Protein AF-A0A397VDK3-F1 (afdb_monomer)

Structure (mmCIF, N/CA/C/O backbone):
data_AF-A0A397VDK3-F1
#
_entry.id   AF-A0A397VDK3-F1
#
loop_
_atom_site.group_PDB
_atom_site.id
_atom_site.type_symbol
_atom_site.label_atom_id
_atom_site.label_alt_id
_atom_site.label_comp_id
_atom_site.label_asym_id
_atom_site.label_entity_id
_atom_site.label_seq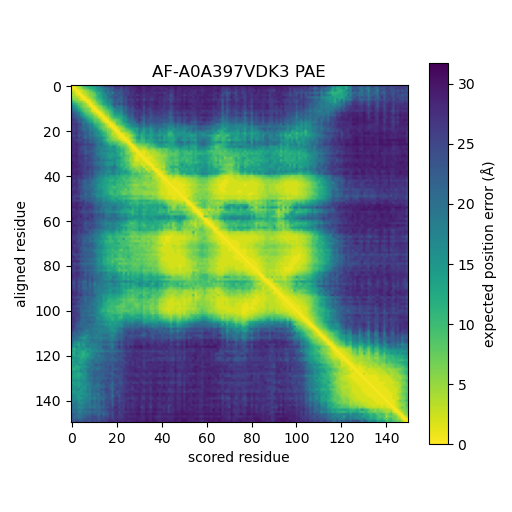_id
_atom_site.pdbx_PDB_ins_code
_atom_site.Cartn_x
_atom_site.Cartn_y
_atom_site.Cartn_z
_atom_site.occupancy
_atom_site.B_iso_or_equiv
_atom_site.auth_seq_id
_atom_site.auth_comp_id
_atom_site.auth_asym_id
_atom_site.auth_atom_id
_atom_site.pdbx_PDB_model_num
ATOM 1 N N . MET A 1 1 ? -21.477 36.757 26.700 1.00 40.22 1 MET A N 1
ATOM 2 C CA . MET A 1 1 ? -21.230 35.304 26.587 1.00 40.22 1 MET A CA 1
ATOM 3 C C . MET A 1 1 ? -20.417 35.058 25.334 1.00 40.22 1 MET A C 1
ATOM 5 O O . MET A 1 1 ? -20.951 35.190 24.241 1.00 40.22 1 MET A O 1
ATOM 9 N N . THR A 1 2 ? -19.133 34.758 25.482 1.00 38.38 2 THR A N 1
ATOM 10 C CA . THR A 1 2 ? -18.242 34.400 24.372 1.00 38.38 2 THR A CA 1
ATOM 11 C C . THR A 1 2 ? -17.726 32.993 24.637 1.00 38.38 2 THR A C 1
ATOM 13 O O . THR A 1 2 ? -16.942 32.771 25.551 1.00 38.38 2 THR A O 1
ATOM 16 N N . GLU A 1 3 ? -18.263 32.032 23.888 1.00 42.81 3 GLU A N 1
ATOM 17 C CA . GLU A 1 3 ? -17.948 30.606 23.985 1.00 42.81 3 GLU A CA 1
ATOM 18 C C . GLU A 1 3 ? -16.858 30.281 22.954 1.00 42.81 3 GLU A C 1
ATOM 20 O O . GLU A 1 3 ? -17.120 30.295 21.750 1.00 42.81 3 GLU A O 1
ATOM 25 N N . THR A 1 4 ? -15.636 29.991 23.402 1.00 42.25 4 THR A N 1
ATOM 26 C CA . THR A 1 4 ? -14.550 29.568 22.504 1.00 42.25 4 THR A CA 1
ATOM 27 C C . THR A 1 4 ? -14.524 28.046 22.423 1.00 42.25 4 THR A C 1
ATOM 29 O O . THR A 1 4 ? -14.297 27.358 23.417 1.00 42.25 4 THR A O 1
ATOM 32 N N . LYS A 1 5 ? -14.779 27.510 21.227 1.00 47.47 5 LYS A N 1
ATOM 33 C CA . LYS A 1 5 ? -14.821 26.068 20.949 1.00 47.47 5 LYS A CA 1
ATOM 34 C C . LYS A 1 5 ? -13.521 25.640 20.285 1.00 47.47 5 LYS A C 1
ATOM 36 O O . LYS A 1 5 ? -13.295 25.977 19.128 1.00 47.47 5 LYS A O 1
ATOM 41 N N . TRP A 1 6 ? -12.719 24.846 20.982 1.00 40.69 6 TRP A N 1
ATOM 42 C CA . TRP A 1 6 ? -11.590 24.145 20.378 1.00 40.69 6 TRP A CA 1
ATOM 43 C C . TRP A 1 6 ? -12.033 22.734 19.981 1.00 40.69 6 TRP A C 1
ATOM 45 O O . TRP A 1 6 ? -12.480 21.976 20.846 1.00 40.69 6 TRP A O 1
ATOM 55 N N . PRO A 1 7 ? -11.979 22.358 18.693 1.00 42.81 7 PRO A N 1
ATOM 56 C CA . PRO A 1 7 ? -12.117 20.961 18.328 1.00 42.81 7 PRO A CA 1
ATOM 57 C C . PRO A 1 7 ? -10.885 20.210 18.842 1.00 42.81 7 PRO A C 1
ATOM 59 O O . PRO A 1 7 ? -9.757 20.543 18.482 1.00 42.81 7 PRO A O 1
ATOM 62 N N . GLU A 1 8 ? -11.093 19.185 19.672 1.00 47.91 8 GLU A N 1
ATOM 63 C CA . GLU A 1 8 ? -10.072 18.153 19.854 1.00 47.91 8 GLU A CA 1
ATOM 64 C C . GLU A 1 8 ? -9.723 17.619 18.461 1.00 47.91 8 GLU A C 1
ATOM 66 O O . GLU A 1 8 ? -10.621 17.299 17.673 1.00 47.91 8 GLU A O 1
ATOM 71 N N . SER A 1 9 ? -8.427 17.604 18.143 1.00 49.59 9 SER A N 1
ATOM 72 C CA . SER A 1 9 ? -7.895 17.076 16.889 1.00 49.59 9 SER A CA 1
ATOM 73 C C . SER A 1 9 ? -8.546 15.723 16.596 1.00 49.59 9 SER A C 1
ATOM 75 O O . SER A 1 9 ? -8.361 14.751 17.324 1.00 49.59 9 SER A O 1
ATOM 77 N N . THR A 1 10 ? -9.377 15.690 15.555 1.00 44.47 10 THR A N 1
ATOM 78 C CA . THR A 1 10 ? -10.113 14.495 15.120 1.00 44.47 10 THR A CA 1
ATOM 79 C C . THR A 1 10 ? -9.304 13.661 14.148 1.00 44.47 10 THR A C 1
ATOM 81 O O . THR A 1 10 ? -9.830 12.684 13.626 1.00 44.47 10 THR A O 1
ATOM 84 N N . THR A 1 11 ? -8.045 14.015 13.890 1.00 45.31 11 THR A N 1
ATOM 85 C CA . THR A 1 11 ? -7.173 13.226 13.033 1.00 45.31 11 THR A CA 1
ATOM 86 C C . THR A 1 11 ? -6.861 11.924 13.769 1.00 45.31 11 THR A C 1
ATOM 88 O O . THR A 1 11 ? -6.094 11.949 14.736 1.00 45.31 11 THR A O 1
ATOM 91 N N . PRO A 1 12 ? -7.440 10.772 13.365 1.00 44.28 12 PRO A N 1
ATOM 92 C CA . PRO A 1 12 ? -6.898 9.510 13.833 1.00 44.28 12 PRO A CA 1
ATOM 93 C C . PRO A 1 12 ? -5.425 9.483 13.407 1.00 44.28 12 PRO A C 1
ATOM 95 O O . PRO A 1 12 ? -5.100 10.045 12.352 1.00 44.28 12 PRO A O 1
ATOM 98 N N . PRO A 1 13 ? -4.521 8.860 14.179 1.00 42.81 13 PRO A N 1
ATOM 99 C CA . PRO A 1 13 ? -3.190 8.592 13.669 1.00 42.81 13 PRO A CA 1
ATOM 100 C C . PRO A 1 13 ? -3.386 7.844 12.351 1.00 42.81 13 PRO A C 1
ATOM 102 O O . PRO A 1 13 ? -3.917 6.731 12.335 1.00 42.81 13 PRO A O 1
ATOM 105 N N . LEU A 1 14 ? -3.035 8.493 11.237 1.00 41.81 14 LEU A N 1
ATOM 106 C CA . LEU A 1 14 ? -2.919 7.871 9.925 1.00 41.81 14 LEU A CA 1
ATOM 107 C C . LEU A 1 14 ? -1.717 6.932 10.005 1.00 41.81 14 LEU A C 1
ATOM 109 O O . LEU A 1 14 ? -0.647 7.175 9.462 1.00 41.81 14 LEU A O 1
ATOM 113 N N . SER A 1 15 ? -1.890 5.859 10.766 1.00 41.81 15 SER A N 1
ATOM 114 C CA . SER A 1 15 ? -1.063 4.682 10.690 1.00 41.81 15 SER A CA 1
ATOM 115 C C . SER A 1 15 ? -1.334 4.111 9.307 1.00 41.81 15 SER A C 1
ATOM 117 O O . SER A 1 15 ? -2.331 3.424 9.095 1.00 41.81 15 SER A O 1
ATOM 119 N N . LEU A 1 16 ? -0.468 4.433 8.344 1.00 43.47 16 LEU A N 1
ATOM 120 C CA . LEU A 1 16 ? -0.474 3.827 7.007 1.00 43.47 16 LEU A CA 1
ATOM 121 C C . LEU A 1 16 ? -0.269 2.301 7.067 1.00 43.47 16 LEU A C 1
ATOM 123 O O . LEU A 1 16 ? -0.401 1.606 6.066 1.00 43.47 16 LEU A O 1
ATOM 127 N N . THR A 1 17 ? 0.029 1.755 8.244 1.00 40.78 17 THR A N 1
ATOM 128 C CA . THR A 1 17 ? 0.089 0.324 8.503 1.00 40.78 17 THR A CA 1
ATOM 129 C C . THR A 1 17 ? -1.291 -0.211 8.888 1.00 40.78 17 THR A C 1
ATOM 131 O O . THR A 1 17 ? -1.780 -0.046 10.006 1.00 40.78 17 THR A O 1
ATOM 134 N N . ASN A 1 18 ? -1.927 -0.900 7.941 1.00 45.09 18 ASN A N 1
ATOM 135 C CA . ASN A 1 18 ? -3.036 -1.799 8.237 1.00 45.09 18 ASN A CA 1
ATOM 136 C C . ASN A 1 18 ? -2.484 -2.996 9.044 1.00 45.09 18 ASN A C 1
ATOM 138 O O . ASN A 1 18 ? -1.658 -3.734 8.514 1.00 45.09 18 ASN A O 1
ATOM 142 N N . PRO A 1 19 ? -2.913 -3.245 10.296 1.00 49.88 19 PRO A N 1
ATOM 143 C CA . PRO A 1 19 ? -2.364 -4.334 11.112 1.00 49.88 19 PRO A CA 1
ATOM 144 C C . PRO A 1 19 ? -2.660 -5.730 10.545 1.00 49.88 19 PRO A C 1
ATOM 146 O O . PRO A 1 19 ? -2.038 -6.702 10.965 1.00 49.88 19 PRO A O 1
ATOM 149 N N . LEU A 1 20 ? -3.599 -5.840 9.601 1.00 44.72 20 LEU A N 1
ATOM 150 C CA . LEU A 1 20 ? -3.963 -7.110 8.980 1.00 44.72 20 LEU A CA 1
ATOM 151 C C . LEU A 1 20 ? -3.003 -7.520 7.857 1.00 44.72 20 LEU A C 1
ATOM 153 O O . LEU A 1 20 ? -2.923 -8.706 7.555 1.00 44.72 20 LEU A O 1
ATOM 157 N N . TYR A 1 21 ? -2.270 -6.578 7.246 1.00 47.41 21 TYR A N 1
ATOM 158 C CA . TYR A 1 21 ? -1.445 -6.868 6.072 1.00 47.41 21 TYR A CA 1
ATOM 159 C C . TYR A 1 21 ? -0.215 -5.969 5.994 1.00 47.41 21 TYR A C 1
ATOM 161 O O . TYR A 1 21 ? -0.295 -4.754 6.160 1.00 47.41 21 TYR A O 1
ATOM 169 N N . LYS A 1 22 ? 0.934 -6.576 5.693 1.00 49.22 22 LYS A N 1
ATOM 170 C CA . LYS A 1 22 ? 2.195 -5.867 5.480 1.00 49.22 22 LYS A CA 1
ATOM 171 C C . LYS A 1 22 ? 2.405 -5.688 3.979 1.00 49.22 22 LYS A C 1
ATOM 173 O O . LYS A 1 22 ? 2.595 -6.675 3.276 1.00 49.22 22 LYS A O 1
ATOM 178 N N . ILE A 1 23 ? 2.345 -4.445 3.506 1.00 47.09 23 ILE A N 1
ATOM 179 C CA . ILE A 1 23 ? 2.767 -4.081 2.149 1.00 47.09 23 ILE A CA 1
ATOM 180 C C . ILE A 1 23 ? 4.268 -3.814 2.220 1.00 47.09 23 ILE A C 1
ATOM 182 O O . ILE A 1 23 ? 4.711 -2.992 3.023 1.00 47.09 23 ILE A O 1
ATOM 186 N N . TYR A 1 24 ? 5.042 -4.534 1.416 1.00 49.66 24 TYR A N 1
ATOM 187 C CA . TYR A 1 24 ? 6.482 -4.346 1.314 1.00 49.66 24 TYR A CA 1
ATOM 188 C C . TYR A 1 24 ? 6.785 -3.650 -0.009 1.00 49.66 24 TYR A C 1
ATOM 190 O O . TYR A 1 24 ? 6.521 -4.196 -1.076 1.00 49.66 24 TYR A O 1
ATOM 198 N N . THR A 1 25 ? 7.345 -2.449 0.070 1.00 49.78 25 THR A N 1
ATOM 199 C CA . THR A 1 25 ? 7.986 -1.777 -1.062 1.00 49.78 25 THR A CA 1
ATOM 200 C C . THR A 1 25 ? 9.475 -2.057 -0.955 1.00 49.78 25 THR A C 1
ATOM 202 O O . THR A 1 25 ? 10.080 -1.756 0.078 1.00 49.78 25 THR A O 1
ATOM 205 N N . ALA A 1 26 ? 10.079 -2.662 -1.969 1.00 45.75 26 ALA A N 1
ATOM 206 C CA . ALA A 1 26 ? 11.507 -2.924 -1.948 1.00 45.75 26 ALA A CA 1
ATOM 207 C C . ALA A 1 26 ? 12.131 -2.656 -3.309 1.00 45.75 26 ALA A C 1
ATOM 209 O O . ALA A 1 26 ? 11.662 -3.182 -4.313 1.00 45.75 26 ALA A O 1
ATOM 210 N N . ASN A 1 27 ? 13.255 -1.944 -3.283 1.00 57.16 27 ASN A N 1
ATOM 211 C CA . ASN A 1 27 ? 14.225 -1.969 -4.365 1.00 57.16 27 ASN A CA 1
ATOM 212 C C . ASN A 1 27 ? 14.765 -3.398 -4.449 1.00 57.16 27 ASN A C 1
ATOM 214 O O . ASN A 1 27 ? 15.305 -3.920 -3.468 1.00 57.16 27 ASN A O 1
ATOM 218 N N . CYS A 1 28 ? 14.544 -4.059 -5.576 1.0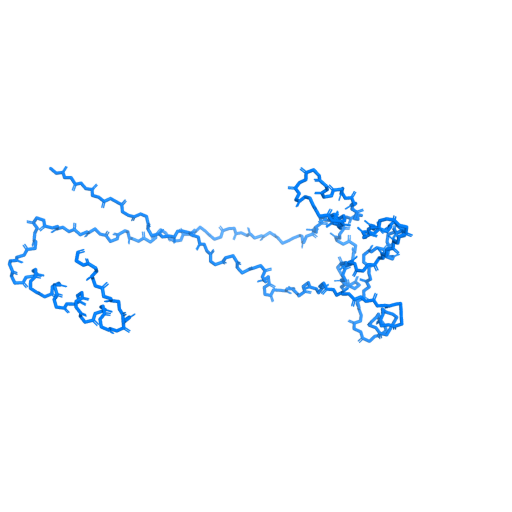0 54.28 28 CYS A N 1
ATOM 219 C CA . CYS A 1 28 ? 14.826 -5.475 -5.740 1.00 54.28 28 CYS A CA 1
ATOM 220 C C . CYS A 1 28 ? 15.534 -5.695 -7.074 1.00 54.28 28 CYS A C 1
ATOM 222 O O . CYS A 1 28 ? 15.018 -5.300 -8.114 1.00 54.28 28 CYS A O 1
ATOM 224 N N . ASP A 1 29 ? 16.708 -6.323 -7.050 1.00 65.25 29 ASP A N 1
ATOM 225 C CA . ASP A 1 29 ? 17.298 -6.884 -8.263 1.00 65.25 29 ASP A CA 1
ATOM 226 C C . ASP A 1 29 ? 16.646 -8.241 -8.594 1.00 65.25 29 ASP A C 1
ATOM 228 O O . ASP A 1 29 ? 15.945 -8.845 -7.774 1.00 65.25 29 ASP A O 1
ATOM 232 N N . LYS A 1 30 ? 16.852 -8.720 -9.825 1.00 64.62 30 LYS A N 1
ATOM 233 C CA . LYS A 1 30 ? 16.196 -9.930 -10.346 1.00 64.62 30 LYS A CA 1
ATOM 234 C C . LYS A 1 30 ? 16.529 -11.192 -9.537 1.00 64.62 30 LYS A C 1
ATOM 236 O O . LYS A 1 30 ? 15.693 -12.077 -9.394 1.00 64.62 30 LYS A O 1
ATOM 241 N N . GLU A 1 31 ? 17.733 -11.280 -8.983 1.00 68.00 31 GLU A N 1
ATOM 242 C CA . GLU A 1 31 ? 18.182 -12.439 -8.202 1.00 68.00 31 GLU A CA 1
ATOM 243 C C . GLU A 1 31 ? 17.554 -12.460 -6.798 1.00 68.00 31 GLU A C 1
ATOM 245 O O . GLU A 1 31 ? 17.085 -13.500 -6.314 1.00 68.00 31 GLU A O 1
ATOM 250 N N . THR A 1 32 ? 17.448 -11.286 -6.170 1.00 65.50 32 THR A N 1
ATOM 251 C CA . THR A 1 32 ? 16.730 -11.104 -4.906 1.00 65.50 32 THR A CA 1
ATOM 252 C C . THR A 1 32 ? 15.233 -11.351 -5.084 1.00 65.50 32 THR A C 1
ATOM 254 O O . THR A 1 32 ? 14.609 -11.917 -4.183 1.00 65.50 32 THR A O 1
ATOM 257 N N . ALA A 1 33 ? 14.668 -10.993 -6.243 1.00 63.72 33 ALA A N 1
ATOM 258 C CA . ALA A 1 33 ? 13.263 -11.217 -6.581 1.00 63.72 33 ALA A CA 1
ATOM 259 C C . ALA A 1 33 ? 12.938 -12.715 -6.580 1.00 63.72 33 ALA A C 1
ATOM 261 O O . ALA A 1 33 ? 12.131 -13.171 -5.771 1.00 63.72 33 ALA A O 1
ATOM 262 N N . ILE A 1 34 ? 13.673 -13.496 -7.376 1.00 66.25 34 ILE A N 1
ATOM 263 C CA . ILE A 1 34 ? 13.515 -14.956 -7.485 1.00 66.25 34 ILE A CA 1
ATOM 264 C C . ILE A 1 34 ? 13.671 -15.637 -6.117 1.00 66.25 34 ILE A C 1
ATOM 266 O O . ILE A 1 34 ? 12.899 -16.522 -5.741 1.00 66.25 34 ILE A O 1
ATOM 270 N N . THR A 1 35 ? 14.659 -15.202 -5.329 1.00 65.69 35 THR A N 1
ATOM 271 C CA . THR A 1 35 ? 14.898 -15.762 -3.993 1.00 65.69 35 THR A CA 1
ATOM 272 C C . THR A 1 35 ? 13.748 -15.463 -3.029 1.00 65.69 35 THR A C 1
ATOM 274 O O . THR A 1 35 ? 13.416 -16.306 -2.190 1.00 65.69 35 THR A O 1
ATOM 277 N N . ARG A 1 36 ? 13.138 -14.274 -3.121 1.00 62.78 36 ARG A N 1
ATOM 278 C CA . ARG A 1 36 ? 11.968 -13.907 -2.317 1.00 62.78 36 ARG A CA 1
ATOM 279 C C . ARG A 1 36 ? 10.744 -14.695 -2.746 1.00 62.78 36 ARG A C 1
ATOM 281 O O . ARG A 1 36 ? 10.125 -15.289 -1.872 1.00 62.78 36 ARG A O 1
ATOM 288 N N . GLU A 1 37 ? 10.456 -14.799 -4.041 1.00 64.56 37 GLU A N 1
ATOM 289 C CA . GLU A 1 37 ? 9.314 -15.582 -4.531 1.00 64.56 37 GLU A CA 1
ATOM 290 C C . GLU A 1 37 ? 9.335 -17.022 -4.010 1.00 64.56 37 GLU A C 1
ATOM 292 O O . GLU A 1 37 ? 8.343 -17.509 -3.462 1.00 64.56 37 GLU A O 1
ATOM 297 N N . ALA A 1 38 ? 10.502 -17.669 -4.077 1.00 62.53 38 ALA A N 1
ATOM 298 C CA . ALA A 1 38 ? 10.677 -19.047 -3.631 1.00 62.53 38 ALA A CA 1
ATOM 299 C C . ALA A 1 38 ? 10.585 -19.233 -2.103 1.00 62.53 38 ALA A C 1
ATOM 301 O O . ALA A 1 38 ? 10.220 -20.313 -1.640 1.00 62.53 38 ALA A O 1
ATOM 302 N N . LYS A 1 39 ? 10.939 -18.217 -1.301 1.00 64.25 39 LYS A N 1
ATOM 303 C CA . LYS A 1 39 ? 11.031 -18.341 0.169 1.00 64.25 39 LYS A CA 1
ATOM 304 C C . LYS A 1 39 ? 9.866 -17.722 0.934 1.00 64.25 39 LYS A C 1
ATOM 306 O O . LYS A 1 39 ? 9.550 -18.207 2.017 1.00 64.25 39 LYS A O 1
ATOM 311 N N . SER A 1 40 ? 9.264 -16.644 0.435 1.00 72.06 40 SER A N 1
ATOM 312 C CA . SER A 1 40 ? 8.237 -15.879 1.156 1.00 72.06 40 SER A CA 1
ATOM 313 C C . SER A 1 40 ? 6.816 -16.115 0.645 1.00 72.06 40 SER A C 1
ATOM 315 O O . SER A 1 40 ? 5.876 -15.648 1.287 1.00 72.06 40 SER A O 1
ATOM 317 N N . GLY A 1 41 ? 6.639 -16.832 -0.474 1.00 81.94 41 GLY A N 1
ATOM 318 C CA . GLY A 1 41 ? 5.320 -17.022 -1.088 1.00 81.94 41 GLY A CA 1
ATOM 319 C C . GLY A 1 41 ? 4.708 -15.707 -1.584 1.00 81.94 41 GLY A C 1
ATOM 320 O O . GLY A 1 41 ? 3.485 -15.549 -1.591 1.00 81.94 41 GLY A O 1
ATOM 321 N N . GLN A 1 42 ? 5.560 -14.744 -1.929 1.00 83.81 42 GLN A N 1
ATOM 322 C CA . GLN A 1 42 ? 5.172 -13.470 -2.517 1.00 83.81 42 GLN A CA 1
ATOM 323 C C . GLN A 1 42 ? 5.476 -13.487 -4.011 1.00 83.81 42 GLN A C 1
ATOM 325 O O . GLN A 1 42 ? 6.302 -14.271 -4.462 1.00 83.81 42 GLN A O 1
ATOM 330 N N . THR A 1 43 ? 4.828 -12.612 -4.759 1.00 86.69 43 THR A N 1
ATOM 331 C CA . THR A 1 43 ? 5.120 -12.365 -6.167 1.00 86.69 43 THR A CA 1
ATOM 332 C C . THR A 1 43 ? 4.961 -10.882 -6.465 1.00 86.69 43 THR A C 1
ATOM 334 O O . THR A 1 43 ? 4.257 -10.160 -5.741 1.00 86.69 43 THR A O 1
ATOM 337 N N . SER A 1 44 ? 5.661 -10.429 -7.496 1.00 86.75 44 SER A N 1
ATOM 338 C CA . SER A 1 44 ? 5.526 -9.083 -8.033 1.00 86.75 44 SER A CA 1
ATOM 339 C C . SER A 1 44 ? 4.171 -8.920 -8.725 1.00 86.75 44 SER A C 1
ATOM 341 O O . SER A 1 44 ? 3.763 -9.755 -9.533 1.00 86.75 44 SER A O 1
ATOM 343 N N . LEU A 1 45 ? 3.472 -7.815 -8.442 1.00 88.19 45 LEU A N 1
ATOM 344 C CA . LEU A 1 45 ? 2.253 -7.470 -9.178 1.00 88.19 45 LEU A CA 1
ATOM 345 C C . LEU A 1 45 ? 2.557 -7.150 -10.648 1.00 88.19 45 LEU A C 1
ATOM 347 O O . LEU A 1 45 ? 1.705 -7.353 -11.503 1.00 88.19 45 LEU A O 1
ATOM 351 N N . LEU A 1 46 ? 3.744 -6.621 -10.948 1.00 88.12 46 LEU A N 1
ATOM 352 C CA . LEU A 1 46 ? 4.128 -6.282 -12.318 1.00 88.12 46 LEU A CA 1
ATOM 353 C C . LEU A 1 46 ? 4.425 -7.532 -13.129 1.00 88.12 46 LEU A C 1
ATOM 355 O O . LEU A 1 46 ? 3.911 -7.648 -14.236 1.00 88.12 46 LEU A O 1
ATOM 359 N N . ASP A 1 47 ? 5.205 -8.455 -12.562 1.00 87.06 47 ASP A N 1
ATOM 360 C CA . ASP A 1 47 ? 5.553 -9.709 -13.231 1.00 87.06 47 ASP A CA 1
ATOM 361 C C . ASP A 1 47 ? 4.292 -10.549 -13.463 1.00 87.06 47 ASP A C 1
ATOM 363 O O . ASP A 1 47 ? 4.115 -11.120 -14.531 1.00 87.06 47 ASP A O 1
ATOM 367 N N . PHE A 1 48 ? 3.357 -10.561 -12.505 1.00 89.62 48 PHE A N 1
ATOM 368 C CA . PHE A 1 48 ? 2.077 -11.254 -12.667 1.00 89.62 48 PHE A CA 1
ATOM 369 C C . PHE A 1 48 ? 1.189 -10.671 -13.781 1.00 89.62 48 PHE A C 1
ATOM 371 O O . PHE A 1 48 ? 0.414 -11.404 -14.395 1.00 89.62 48 PHE A O 1
ATOM 378 N N . HIS A 1 49 ? 1.267 -9.359 -14.023 1.00 88.38 49 HIS A N 1
ATOM 379 C CA . HIS A 1 49 ? 0.484 -8.663 -15.049 1.00 88.38 49 HIS A CA 1
ATOM 380 C C . HIS A 1 49 ? 1.272 -8.396 -16.344 1.00 88.38 49 HIS A C 1
ATOM 382 O O . HIS A 1 49 ? 0.786 -7.645 -17.190 1.00 88.38 49 HIS A O 1
ATOM 388 N N . ASP A 1 50 ? 2.461 -8.990 -16.501 1.00 88.56 50 ASP A N 1
ATOM 389 C CA . ASP A 1 50 ? 3.356 -8.814 -17.652 1.00 88.56 50 ASP A CA 1
ATOM 390 C C . ASP A 1 50 ? 3.657 -7.331 -17.981 1.00 88.56 50 ASP A C 1
ATOM 392 O O . ASP A 1 50 ? 3.679 -6.904 -19.139 1.00 88.56 50 ASP A O 1
ATOM 396 N N . ILE A 1 51 ? 3.877 -6.504 -16.951 1.00 85.25 51 ILE A N 1
ATOM 397 C CA . ILE A 1 51 ? 4.177 -5.074 -17.116 1.00 85.25 51 ILE A CA 1
ATOM 398 C C . ILE A 1 51 ? 5.695 -4.859 -17.188 1.00 85.25 51 ILE A C 1
ATOM 400 O O . ILE A 1 51 ? 6.375 -4.773 -16.168 1.00 85.25 51 ILE A O 1
ATOM 404 N N . GLU A 1 52 ? 6.215 -4.688 -18.406 1.00 79.12 52 GLU A N 1
ATOM 405 C CA . GLU A 1 52 ? 7.649 -4.457 -18.685 1.00 79.12 52 GLU A CA 1
ATOM 406 C C . GLU A 1 52 ? 8.055 -2.964 -18.718 1.00 79.12 52 GLU A C 1
ATOM 408 O O . GLU A 1 52 ? 9.210 -2.594 -18.971 1.00 79.12 52 GLU A O 1
ATOM 413 N N . GLU A 1 53 ? 7.100 -2.055 -18.512 1.00 77.06 53 GLU A N 1
ATOM 414 C CA . GLU A 1 53 ? 7.355 -0.621 -18.610 1.00 77.06 53 GLU A CA 1
ATOM 415 C C . GLU A 1 53 ? 8.204 -0.109 -17.432 1.00 77.06 53 GLU A C 1
ATOM 417 O O . GLU A 1 53 ? 7.890 -0.289 -16.256 1.00 77.06 53 GLU A O 1
ATOM 422 N N . HIS A 1 54 ? 9.289 0.596 -17.761 1.00 71.25 54 HIS A N 1
ATOM 423 C CA . HIS A 1 54 ? 10.251 1.071 -16.771 1.00 71.25 54 HIS A CA 1
ATOM 424 C C . HIS A 1 54 ? 9.694 2.286 -16.011 1.00 71.25 54 HIS A C 1
ATOM 426 O O . HIS A 1 54 ? 9.071 3.184 -16.601 1.00 71.25 54 HIS A O 1
ATOM 432 N N . LYS A 1 55 ? 9.935 2.314 -14.695 1.00 67.62 55 LYS A N 1
ATOM 433 C CA . LYS A 1 55 ? 9.309 3.271 -13.767 1.00 67.62 55 LYS A CA 1
ATOM 434 C C . LYS A 1 55 ? 10.179 4.462 -13.438 1.00 67.62 55 LYS A C 1
ATOM 436 O O . LYS A 1 55 ? 9.651 5.552 -13.257 1.00 67.62 55 LYS A O 1
ATOM 441 N N . TRP A 1 56 ? 11.486 4.259 -13.392 1.00 69.56 56 TRP A N 1
ATOM 442 C CA . TRP A 1 56 ? 12.444 5.339 -13.269 1.00 69.56 56 TRP A CA 1
ATOM 443 C C . TRP A 1 56 ? 13.069 5.597 -14.632 1.00 69.56 56 TRP A C 1
ATOM 445 O O . TRP A 1 56 ? 13.501 4.664 -15.319 1.00 69.56 56 TRP A O 1
ATOM 455 N N . SER A 1 57 ? 13.113 6.863 -15.029 1.00 64.69 57 SER A N 1
ATOM 456 C CA . SER A 1 57 ? 13.829 7.273 -16.231 1.00 64.69 57 SER A CA 1
ATOM 457 C C . SER A 1 57 ? 14.532 8.595 -15.999 1.00 64.69 57 SER A C 1
ATOM 459 O O . SER A 1 57 ? 13.883 9.605 -15.726 1.00 64.69 57 SER A O 1
ATOM 461 N N . ARG A 1 58 ? 15.851 8.606 -16.184 1.00 71.81 58 ARG A N 1
ATOM 462 C CA . ARG A 1 58 ? 16.655 9.825 -16.163 1.00 71.81 58 ARG A CA 1
ATOM 463 C C . ARG A 1 58 ? 17.630 9.800 -17.329 1.00 71.81 58 ARG A C 1
ATOM 465 O O . ARG A 1 58 ? 18.487 8.921 -17.402 1.00 71.81 58 ARG A O 1
ATOM 472 N N . GLN A 1 59 ? 17.506 10.785 -18.219 1.00 75.31 59 GLN A N 1
ATOM 473 C CA . GLN A 1 59 ? 18.313 10.882 -19.443 1.00 75.31 59 GLN A CA 1
ATOM 474 C C . GLN A 1 59 ? 18.253 9.563 -20.243 1.00 75.31 59 GLN A C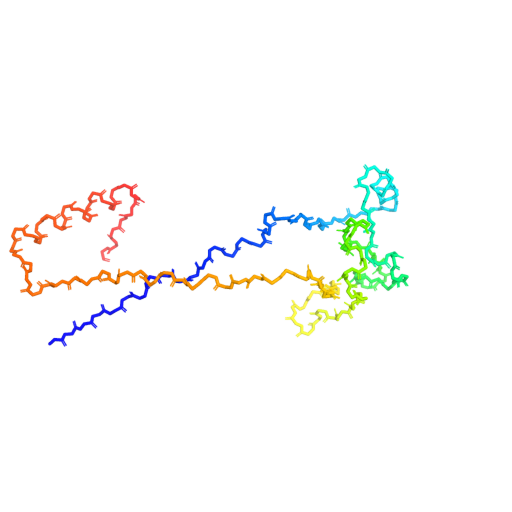 1
ATOM 476 O O . GLN A 1 59 ? 17.159 9.147 -20.622 1.00 75.31 59 GLN A O 1
ATOM 481 N N . ASP A 1 60 ? 19.389 8.887 -20.437 1.00 77.06 60 ASP A N 1
ATOM 482 C CA . ASP A 1 60 ? 19.506 7.633 -21.198 1.00 77.06 60 ASP A CA 1
ATOM 483 C C . ASP A 1 60 ? 19.380 6.368 -20.334 1.00 77.06 60 ASP A C 1
ATOM 485 O O . ASP A 1 60 ? 19.492 5.246 -20.829 1.00 77.06 60 ASP A O 1
ATOM 489 N N . THR A 1 61 ? 19.144 6.526 -19.030 1.00 71.56 61 THR A N 1
ATOM 490 C CA . THR A 1 61 ? 19.029 5.406 -18.092 1.00 71.56 61 THR A CA 1
ATOM 491 C C . THR A 1 61 ? 17.578 5.154 -17.706 1.00 71.56 61 THR A C 1
ATOM 493 O O . THR A 1 61 ? 16.815 6.083 -17.432 1.00 71.56 61 THR A O 1
ATOM 496 N N . LYS A 1 62 ? 17.193 3.876 -17.700 1.00 74.44 62 LYS A N 1
ATOM 497 C CA . LYS A 1 62 ? 15.865 3.406 -17.304 1.00 74.44 62 LYS A CA 1
ATOM 498 C C . LYS A 1 62 ? 16.023 2.223 -16.361 1.00 74.44 62 LYS A C 1
ATOM 500 O O . LYS A 1 62 ? 16.883 1.375 -16.589 1.00 74.44 62 LYS A O 1
ATOM 505 N N . SER A 1 63 ? 15.198 2.150 -15.327 1.00 70.12 63 SER A N 1
ATOM 506 C CA . SER A 1 63 ? 15.197 1.009 -14.412 1.00 70.12 63 SER A CA 1
ATOM 507 C C . SER A 1 63 ? 13.799 0.724 -13.864 1.00 70.12 63 SER A C 1
ATOM 509 O O . SER A 1 63 ? 12.903 1.576 -13.863 1.00 70.12 63 SER A O 1
ATOM 511 N N . GLN A 1 64 ? 13.614 -0.513 -13.415 1.00 68.75 64 GLN A N 1
ATOM 512 C CA . GLN A 1 64 ? 12.416 -0.989 -12.735 1.00 68.75 64 GLN A CA 1
ATOM 513 C C . GLN A 1 64 ? 12.809 -1.316 -11.296 1.00 68.75 64 GLN A C 1
ATOM 515 O O . GLN A 1 64 ? 13.174 -2.441 -10.978 1.00 68.75 64 GLN A O 1
ATOM 520 N N . ILE A 1 65 ? 12.840 -0.280 -10.459 1.00 73.50 65 ILE A N 1
ATOM 521 C CA . ILE A 1 65 ? 13.285 -0.377 -9.059 1.00 73.50 65 ILE A CA 1
ATOM 522 C C . ILE A 1 65 ? 12.129 -0.347 -8.060 1.00 73.50 65 ILE A C 1
ATOM 524 O O . ILE A 1 65 ? 12.285 -0.848 -6.954 1.00 73.50 65 ILE A O 1
ATOM 528 N N . ASP A 1 66 ? 10.964 0.163 -8.461 1.00 78.19 66 ASP A N 1
ATOM 529 C CA . ASP A 1 66 ? 9.775 0.213 -7.612 1.00 78.19 66 ASP A CA 1
ATOM 530 C C . ASP A 1 66 ? 8.800 -0.899 -7.992 1.00 78.19 66 ASP A C 1
ATOM 532 O O . ASP A 1 66 ? 8.447 -1.046 -9.163 1.00 78.19 66 ASP A O 1
ATOM 536 N N . ASP A 1 67 ? 8.291 -1.645 -7.017 1.00 82.31 67 ASP A N 1
ATOM 537 C CA . ASP A 1 67 ? 7.337 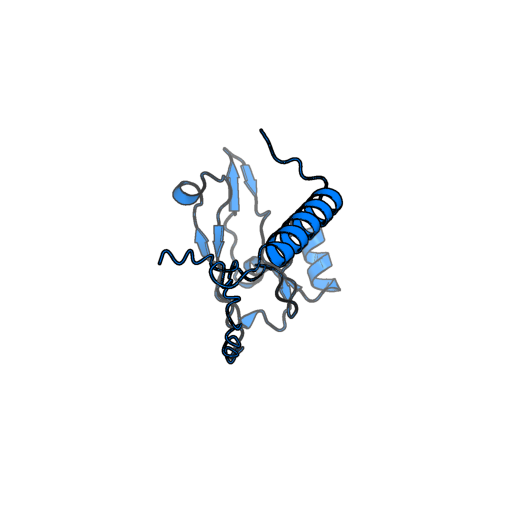-2.730 -7.246 1.00 82.31 67 ASP A CA 1
ATOM 538 C C . ASP A 1 67 ? 6.415 -2.953 -6.039 1.00 82.31 67 ASP A C 1
ATOM 540 O O . ASP A 1 67 ? 6.761 -2.610 -4.905 1.00 82.31 67 ASP A O 1
ATOM 544 N N . ILE A 1 68 ? 5.237 -3.527 -6.286 1.00 85.75 68 ILE A N 1
ATOM 545 C CA . ILE A 1 68 ? 4.287 -3.953 -5.260 1.00 85.75 68 ILE A CA 1
ATOM 546 C C . ILE A 1 68 ? 4.356 -5.472 -5.164 1.00 85.75 68 ILE A C 1
ATOM 548 O O . ILE A 1 68 ? 3.926 -6.191 -6.060 1.00 85.75 68 ILE A O 1
ATOM 552 N N . TRP A 1 69 ? 4.872 -5.951 -4.037 1.00 87.19 69 TRP A N 1
ATOM 553 C CA . TRP A 1 69 ? 4.967 -7.375 -3.742 1.00 87.19 69 TRP A CA 1
ATOM 554 C C . TRP A 1 69 ? 3.794 -7.815 -2.872 1.00 87.19 69 TRP A C 1
ATOM 556 O O . TRP A 1 69 ? 3.479 -7.185 -1.858 1.00 87.19 69 TRP A O 1
ATOM 566 N N . THR A 1 70 ? 3.157 -8.917 -3.252 1.00 86.06 70 THR A N 1
ATOM 567 C CA . THR A 1 70 ? 1.962 -9.442 -2.581 1.00 86.06 70 THR A CA 1
ATOM 568 C C . THR A 1 70 ? 2.016 -10.962 -2.453 1.00 86.06 70 THR A C 1
ATOM 570 O O . THR A 1 70 ? 2.679 -11.639 -3.228 1.00 86.06 70 THR A O 1
ATOM 573 N N . SER A 1 71 ? 1.312 -11.515 -1.464 1.00 87.25 71 SER A N 1
ATOM 574 C CA . SER A 1 71 ? 1.116 -12.964 -1.337 1.00 87.25 71 SER A CA 1
ATOM 575 C 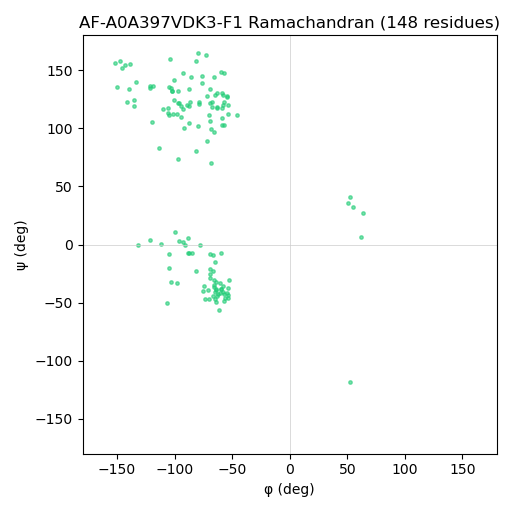C . SER A 1 71 ? 0.277 -13.511 -2.494 1.00 87.25 71 SER A C 1
ATOM 577 O O . SER A 1 71 ? -0.718 -12.891 -2.885 1.00 87.25 71 SER A O 1
ATOM 579 N N . TYR A 1 72 ? 0.587 -14.730 -2.946 1.00 86.00 72 TYR A N 1
ATOM 580 C CA . TYR A 1 72 ? -0.229 -15.461 -3.928 1.00 86.00 72 TYR A CA 1
ATOM 581 C C . TYR A 1 72 ? -1.704 -15.575 -3.519 1.00 86.00 72 TYR A C 1
ATOM 583 O O . TYR A 1 72 ? -2.592 -15.589 -4.366 1.00 86.00 72 TYR A O 1
ATOM 591 N N . THR A 1 73 ? -1.982 -15.617 -2.214 1.00 86.81 73 THR A N 1
ATOM 592 C CA . THR A 1 73 ? -3.340 -15.806 -1.682 1.00 86.81 73 THR A CA 1
ATOM 593 C C . THR A 1 73 ? -4.288 -14.642 -1.959 1.00 86.81 73 THR A C 1
ATOM 595 O O . THR A 1 73 ? -5.501 -14.834 -1.931 1.00 86.81 73 THR A O 1
ATOM 598 N N . ILE A 1 74 ? -3.760 -13.440 -2.197 1.00 86.69 74 ILE A N 1
ATOM 599 C CA . ILE A 1 74 ? -4.562 -12.231 -2.428 1.00 86.69 74 ILE A CA 1
ATOM 600 C C . ILE A 1 74 ? -4.279 -11.588 -3.787 1.00 86.69 74 ILE A C 1
ATOM 602 O O . ILE A 1 74 ? -4.837 -10.537 -4.075 1.00 86.69 74 ILE A O 1
ATOM 606 N N . LEU A 1 75 ? -3.439 -12.209 -4.616 1.00 87.81 75 LEU A N 1
ATOM 607 C CA . LEU A 1 75 ? -2.976 -11.664 -5.891 1.00 87.81 75 LEU A CA 1
ATOM 608 C C . LEU A 1 75 ? -4.135 -11.311 -6.833 1.00 87.81 75 LEU A C 1
ATOM 610 O O . LEU A 1 75 ? -4.208 -10.199 -7.339 1.00 87.81 75 LEU A O 1
ATOM 614 N N . LEU A 1 76 ? -5.108 -12.217 -6.958 1.00 90.81 76 LEU A N 1
ATOM 615 C CA . LEU A 1 76 ? -6.304 -12.033 -7.791 1.00 90.81 76 LEU A CA 1
ATOM 616 C C . LEU A 1 76 ? -7.279 -10.966 -7.266 1.00 90.81 76 LEU A C 1
ATOM 618 O O . LEU A 1 76 ? -8.246 -10.632 -7.944 1.00 90.81 76 LEU A O 1
ATOM 622 N N . ASN A 1 77 ? -7.049 -10.439 -6.060 1.00 91.62 77 ASN A N 1
ATOM 623 C CA . ASN A 1 77 ? -7.869 -9.372 -5.494 1.00 91.62 77 ASN A CA 1
ATOM 624 C C . ASN A 1 77 ? -7.371 -7.982 -5.907 1.00 91.62 77 ASN A C 1
ATOM 626 O O . ASN A 1 77 ? -8.033 -6.992 -5.594 1.00 91.62 77 ASN A O 1
ATOM 630 N N . PHE A 1 78 ? -6.220 -7.882 -6.568 1.00 92.19 78 PHE A N 1
ATOM 631 C CA . PHE A 1 78 ? -5.717 -6.626 -7.109 1.00 92.19 78 PHE A CA 1
ATOM 632 C C . PHE A 1 78 ? -6.165 -6.443 -8.556 1.00 92.19 78 PHE A C 1
ATOM 634 O O . PHE A 1 78 ? -6.332 -7.400 -9.311 1.00 92.19 78 PHE A O 1
ATOM 641 N N . THR A 1 79 ? -6.376 -5.192 -8.940 1.00 92.19 79 THR A N 1
ATOM 642 C CA . THR A 1 79 ? -6.542 -4.809 -10.345 1.00 92.19 79 THR A CA 1
ATOM 643 C C . THR A 1 79 ? -5.181 -4.670 -11.020 1.00 92.19 79 THR A C 1
ATOM 645 O O . THR A 1 79 ? -4.166 -4.440 -10.353 1.00 92.19 79 THR A O 1
ATOM 648 N N . SER A 1 80 ? -5.166 -4.774 -12.352 1.00 90.31 80 SER A N 1
ATOM 649 C CA . SER A 1 80 ? -3.945 -4.566 -13.132 1.00 90.31 80 SER A CA 1
ATOM 650 C C . SER A 1 80 ? -3.333 -3.203 -12.791 1.00 90.31 80 SER A C 1
ATOM 652 O O . SER A 1 80 ? -4.044 -2.196 -12.866 1.00 90.31 80 SER A O 1
ATOM 654 N N . PRO A 1 81 ? -2.043 -3.143 -12.421 1.00 91.00 81 PRO A N 1
ATOM 655 C CA . PRO A 1 81 ? -1.388 -1.886 -12.130 1.00 91.00 81 PRO A CA 1
ATOM 656 C C . PRO A 1 81 ? -1.400 -0.935 -13.324 1.00 91.00 81 PRO A C 1
ATOM 658 O O . PRO A 1 81 ? -1.302 -1.353 -14.477 1.00 91.00 81 PRO A O 1
ATOM 661 N N . ILE A 1 82 ? -1.452 0.357 -13.023 1.00 88.88 82 ILE A N 1
ATOM 662 C CA . ILE A 1 82 ? -1.361 1.452 -13.984 1.00 88.88 82 ILE A CA 1
ATOM 663 C C . ILE A 1 82 ? -0.167 2.325 -13.599 1.00 88.88 82 ILE A C 1
ATOM 665 O O . ILE A 1 82 ? 0.037 2.639 -12.422 1.00 88.88 82 ILE A O 1
ATOM 669 N N . LEU A 1 83 ? 0.614 2.725 -14.600 1.00 86.62 83 LEU A N 1
ATOM 670 C CA . LEU A 1 83 ? 1.737 3.643 -14.452 1.00 86.62 83 LEU A CA 1
ATOM 671 C C . LEU A 1 83 ? 1.329 5.051 -14.882 1.00 86.62 83 LEU A C 1
ATOM 673 O O . LEU A 1 83 ? 0.875 5.264 -16.003 1.00 86.62 83 LEU A O 1
ATOM 677 N N . ILE A 1 84 ? 1.505 6.019 -13.987 1.00 85.62 84 ILE A N 1
ATOM 678 C CA . ILE A 1 84 ? 1.148 7.423 -14.212 1.00 85.62 84 ILE A CA 1
ATOM 679 C C . ILE A 1 84 ? 2.416 8.273 -14.111 1.00 85.62 84 ILE A C 1
ATOM 681 O O . ILE A 1 84 ? 3.233 8.085 -13.210 1.00 85.62 84 ILE A O 1
ATOM 685 N N . SER A 1 85 ? 2.599 9.219 -15.033 1.00 80.44 85 SER A N 1
ATOM 686 C CA . SER A 1 85 ? 3.714 10.170 -14.969 1.00 80.44 85 SER A CA 1
ATOM 687 C C . SER A 1 85 ? 3.588 11.075 -13.741 1.00 80.44 85 SER A C 1
ATOM 689 O O . SER A 1 85 ? 2.546 11.694 -13.534 1.00 80.44 85 SER A O 1
ATOM 691 N N . A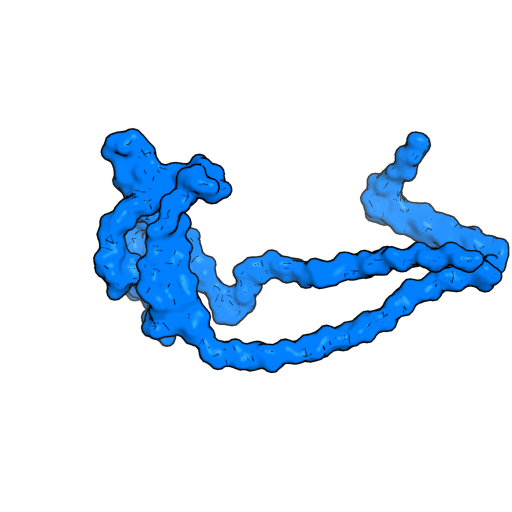LA A 1 86 ? 4.653 11.185 -12.943 1.00 81.19 86 ALA A N 1
ATOM 692 C CA . ALA A 1 86 ? 4.679 12.069 -11.779 1.00 81.19 86 ALA A CA 1
ATOM 693 C C . ALA A 1 86 ? 5.144 13.498 -12.102 1.00 81.19 86 ALA A C 1
ATOM 695 O O . ALA A 1 86 ? 5.065 14.366 -11.230 1.00 81.19 86 ALA A O 1
ATOM 696 N N . ASN A 1 87 ? 5.611 13.759 -13.331 1.00 74.62 87 ASN A N 1
ATOM 697 C CA . ASN A 1 87 ? 6.166 15.059 -13.723 1.00 74.62 87 ASN A CA 1
ATOM 698 C C . ASN A 1 87 ? 5.199 16.211 -13.423 1.00 74.62 87 ASN A C 1
ATOM 700 O O . ASN A 1 87 ? 5.607 17.217 -12.866 1.00 74.62 87 ASN A O 1
ATOM 704 N N . GLU A 1 88 ? 3.910 16.046 -13.721 1.00 73.69 88 GLU A N 1
ATOM 705 C CA . GLU A 1 88 ? 2.905 17.105 -13.541 1.00 73.69 88 GLU A CA 1
ATOM 706 C C . GLU A 1 88 ? 2.319 17.169 -12.120 1.00 73.69 88 GLU A C 1
ATOM 708 O O . GLU A 1 88 ? 1.574 18.092 -11.803 1.00 73.69 88 GLU A O 1
ATOM 713 N N . ILE A 1 89 ? 2.644 16.198 -11.259 1.00 76.12 89 ILE A N 1
ATOM 714 C CA . ILE A 1 89 ? 2.058 16.064 -9.916 1.00 76.12 89 ILE A CA 1
ATOM 715 C C . ILE A 1 89 ? 3.075 16.467 -8.845 1.00 76.12 89 ILE A C 1
ATOM 717 O O . ILE A 1 89 ? 2.769 17.262 -7.960 1.00 76.12 89 ILE A O 1
ATOM 721 N N . THR A 1 90 ? 4.286 15.911 -8.910 1.00 79.19 90 THR A N 1
ATOM 722 C CA . THR A 1 90 ? 5.317 16.069 -7.872 1.00 79.19 90 THR A CA 1
ATOM 723 C C . THR A 1 90 ? 6.691 16.445 -8.421 1.00 79.19 90 THR A C 1
ATOM 725 O O . THR A 1 90 ? 7.613 16.624 -7.628 1.00 79.19 90 THR A O 1
ATOM 728 N N . ASN A 1 91 ? 6.849 16.580 -9.747 1.00 80.56 91 ASN A N 1
ATOM 729 C CA . ASN A 1 91 ? 8.149 16.731 -10.420 1.00 80.56 91 ASN A CA 1
ATOM 730 C C . ASN A 1 91 ? 9.144 15.597 -10.087 1.00 80.56 91 ASN A C 1
ATOM 732 O O . ASN A 1 91 ? 10.352 15.827 -10.016 1.00 80.56 91 ASN A O 1
ATOM 736 N N . SER A 1 92 ? 8.650 14.377 -9.853 1.00 80.12 92 SER A N 1
ATOM 737 C CA . SER A 1 92 ? 9.501 13.203 -9.628 1.00 80.12 92 SER A CA 1
ATOM 738 C C . SER A 1 92 ? 9.907 12.541 -10.947 1.00 80.12 92 SER A C 1
ATOM 740 O O . SER A 1 92 ? 9.114 12.453 -11.880 1.00 80.12 92 SER A O 1
ATOM 742 N N . ASP A 1 93 ? 11.135 12.027 -10.993 1.00 78.31 93 ASP A N 1
ATOM 743 C CA . ASP A 1 93 ? 11.690 11.190 -12.063 1.00 78.31 93 ASP A CA 1
ATOM 744 C C . ASP A 1 93 ? 11.221 9.720 -12.004 1.00 78.31 93 ASP A C 1
ATOM 746 O O . ASP A 1 93 ? 11.580 8.911 -12.867 1.00 78.31 93 ASP A O 1
ATOM 750 N N . HIS A 1 94 ? 10.388 9.381 -11.014 1.00 80.88 94 HIS A N 1
ATOM 751 C CA . HIS A 1 94 ? 9.693 8.104 -10.895 1.00 80.88 94 HIS A CA 1
ATOM 752 C C . HIS A 1 94 ? 8.237 8.220 -11.354 1.00 80.88 94 HIS A C 1
ATOM 754 O O . HIS A 1 94 ? 7.540 9.184 -11.044 1.00 80.88 94 HIS A O 1
ATOM 760 N N . LYS A 1 95 ? 7.733 7.194 -12.042 1.00 83.88 95 LYS A N 1
ATOM 761 C CA . LYS A 1 95 ? 6.300 7.024 -12.313 1.00 83.88 95 LYS A CA 1
ATOM 762 C C . LYS A 1 95 ? 5.570 6.526 -11.069 1.00 83.88 95 LYS A C 1
ATOM 764 O O . LYS A 1 95 ? 6.076 5.696 -10.317 1.00 83.88 95 LYS A O 1
ATOM 769 N N . ILE A 1 96 ? 4.334 6.978 -10.898 1.00 84.69 96 ILE A N 1
ATOM 770 C CA . ILE A 1 96 ? 3.430 6.501 -9.854 1.00 84.69 96 ILE A CA 1
ATOM 771 C C . ILE A 1 96 ? 2.843 5.161 -10.300 1.00 84.69 96 ILE A C 1
ATOM 773 O O . ILE A 1 96 ? 2.177 5.089 -11.333 1.00 84.69 96 ILE A O 1
ATOM 777 N N . LEU A 1 97 ? 3.062 4.108 -9.510 1.00 86.62 97 LEU A N 1
ATOM 778 C CA . LEU A 1 97 ? 2.381 2.825 -9.676 1.00 86.62 97 LEU A CA 1
ATOM 779 C C . LEU A 1 97 ? 1.080 2.821 -8.868 1.00 86.62 97 LEU A C 1
ATOM 781 O O . LEU A 1 97 ? 1.114 2.939 -7.645 1.00 86.62 97 LEU A O 1
ATOM 785 N N . THR A 1 98 ? -0.050 2.639 -9.546 1.00 88.25 98 THR A N 1
ATOM 786 C CA . THR A 1 98 ? -1.380 2.617 -8.923 1.00 88.25 98 THR A CA 1
ATOM 787 C C . THR A 1 98 ? -2.070 1.286 -9.195 1.00 88.25 98 THR A C 1
ATOM 789 O O . THR A 1 98 ? -2.071 0.810 -10.323 1.00 88.25 98 THR A O 1
ATOM 792 N N . THR A 1 99 ? -2.669 0.684 -8.172 1.00 91.38 99 THR A N 1
ATOM 793 C CA . THR A 1 99 ? -3.527 -0.506 -8.269 1.00 91.38 99 THR A CA 1
ATOM 794 C C . THR A 1 99 ? -4.626 -0.386 -7.217 1.00 91.38 99 THR A C 1
ATOM 796 O O . THR A 1 99 ? -4.437 0.253 -6.179 1.00 91.38 99 THR A O 1
ATOM 799 N N . GLU A 1 100 ? -5.777 -0.990 -7.476 1.00 89.69 100 GLU A N 1
ATOM 800 C CA . GLU A 1 100 ? -6.872 -1.101 -6.515 1.00 89.69 100 GLU A CA 1
ATOM 801 C C . GLU A 1 100 ? -6.924 -2.502 -5.914 1.00 89.69 100 GLU A C 1
ATOM 803 O O . GLU A 1 100 ? -6.876 -3.499 -6.638 1.00 89.69 100 GLU A O 1
ATOM 808 N N . TRP A 1 101 ? -7.082 -2.573 -4.591 1.00 90.75 101 TRP A N 1
ATOM 809 C CA . TRP A 1 101 ? -7.222 -3.830 -3.864 1.00 90.75 101 TRP A CA 1
ATOM 810 C C . TRP A 1 101 ? -8.661 -4.080 -3.406 1.00 90.75 101 TRP A C 1
ATOM 812 O O . TRP A 1 101 ? -9.178 -3.442 -2.484 1.00 90.75 101 TRP A O 1
ATOM 822 N N . ASN A 1 102 ? -9.279 -5.102 -3.987 1.00 89.19 102 ASN A N 1
ATOM 823 C CA . ASN A 1 102 ? -10.608 -5.589 -3.646 1.00 89.19 102 ASN A CA 1
ATOM 824 C C . ASN A 1 102 ? -10.557 -6.510 -2.423 1.00 89.19 102 ASN A C 1
ATOM 826 O O . ASN A 1 102 ? -10.567 -7.733 -2.522 1.00 89.19 102 ASN A O 1
ATOM 830 N N . THR A 1 103 ? -10.498 -5.917 -1.231 1.00 83.19 103 THR A N 1
ATOM 831 C CA . THR A 1 103 ?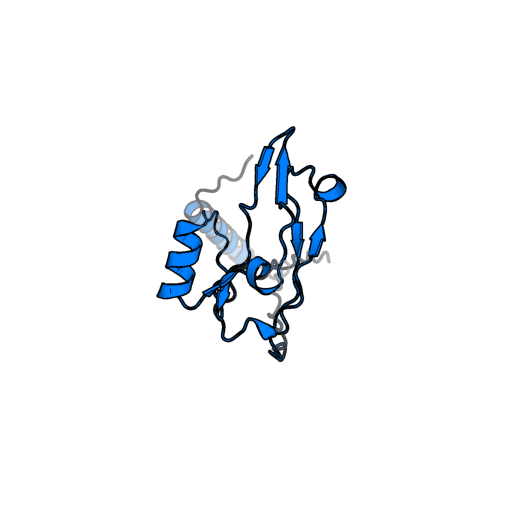 -10.347 -6.684 0.020 1.00 83.19 103 THR A CA 1
ATOM 832 C C . THR A 1 103 ? -11.578 -7.515 0.403 1.00 83.19 103 THR A C 1
ATOM 834 O O . THR A 1 103 ? -11.466 -8.415 1.231 1.00 83.19 103 THR A O 1
ATOM 837 N N . GLY A 1 104 ? -12.768 -7.178 -0.112 1.00 78.25 104 GLY A N 1
ATOM 838 C CA . GLY A 1 104 ? -14.038 -7.760 0.348 1.00 78.25 104 GLY A CA 1
ATOM 839 C C . GLY A 1 104 ? -14.355 -7.481 1.827 1.00 78.25 104 GLY A C 1
ATOM 840 O O . GLY A 1 104 ? -15.328 -8.010 2.364 1.00 78.25 104 GLY A O 1
ATOM 841 N N . ILE A 1 105 ? -13.551 -6.654 2.509 1.00 77.06 105 ILE A N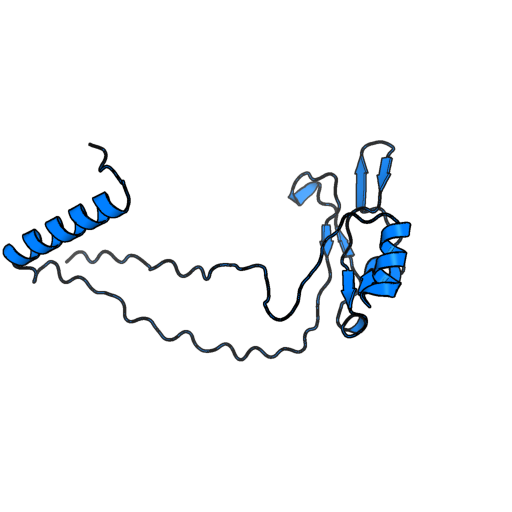 1
ATOM 842 C CA . ILE A 1 105 ? -13.726 -6.343 3.926 1.00 77.06 105 ILE A CA 1
ATOM 843 C C . ILE A 1 105 ? -14.828 -5.296 4.048 1.00 77.06 105 ILE A C 1
ATOM 845 O O . ILE A 1 105 ? -14.600 -4.095 3.894 1.00 77.06 105 ILE A O 1
ATOM 849 N N . ASN A 1 106 ? -16.021 -5.748 4.421 1.00 69.81 106 ASN A N 1
ATOM 850 C CA . ASN A 1 106 ? -17.063 -4.861 4.913 1.00 69.81 106 ASN A CA 1
ATOM 851 C C . ASN A 1 106 ? -16.679 -4.379 6.314 1.00 69.81 106 ASN A C 1
ATOM 853 O O . ASN A 1 106 ? -17.018 -4.997 7.324 1.00 69.81 106 ASN A O 1
ATOM 857 N N . ARG A 1 107 ? -15.945 -3.263 6.389 1.00 62.53 107 ARG A N 1
ATOM 858 C CA . ARG A 1 107 ? -15.802 -2.542 7.653 1.00 62.53 107 ARG A CA 1
ATOM 859 C C . ARG A 1 107 ? -17.159 -1.942 7.980 1.00 62.53 107 ARG A C 1
ATOM 861 O O . ARG A 1 107 ? -17.509 -0.881 7.472 1.00 62.53 107 ARG A O 1
ATOM 868 N N . THR A 1 108 ? -17.914 -2.601 8.853 1.00 64.62 108 THR A N 1
ATOM 869 C CA . THR A 1 108 ? -19.000 -1.936 9.567 1.00 64.62 108 THR A CA 1
ATOM 870 C C . THR A 1 108 ? -18.351 -0.768 10.295 1.00 64.62 108 THR A C 1
ATOM 872 O O . THR A 1 108 ? -17.617 -0.974 11.262 1.00 64.62 108 THR A O 1
ATOM 875 N N . LEU A 1 109 ? -18.519 0.449 9.772 1.00 63.84 109 LEU A N 1
ATOM 876 C CA . LEU A 1 109 ? -17.987 1.652 10.395 1.00 63.84 109 LEU A CA 1
ATOM 877 C C . LEU A 1 109 ? -18.605 1.714 11.788 1.00 63.84 109 LEU A C 1
ATOM 879 O O . LEU A 1 109 ? -19.788 2.027 11.935 1.00 63.84 109 LEU A O 1
ATOM 883 N N . GLN A 1 110 ? -17.835 1.347 12.815 1.00 61.78 110 GLN A N 1
ATOM 884 C CA . GLN A 1 110 ? -18.283 1.550 14.179 1.00 61.78 110 GLN A CA 1
ATOM 885 C C . GLN A 1 110 ? -18.539 3.041 14.315 1.00 61.78 110 GLN A C 1
ATOM 887 O O . GLN A 1 110 ? -17.646 3.859 14.086 1.00 61.78 110 GLN A O 1
ATOM 892 N N . ARG A 1 111 ? -19.786 3.396 14.629 1.00 67.38 111 ARG A N 1
ATOM 893 C CA . ARG A 1 111 ? -20.157 4.784 14.866 1.00 67.38 111 ARG A CA 1
ATOM 894 C C . ARG A 1 111 ? -19.195 5.325 15.927 1.00 67.38 111 ARG A C 1
ATOM 896 O O . ARG A 1 111 ? -19.188 4.768 17.028 1.00 67.38 111 ARG A O 1
ATOM 903 N N . PRO A 1 112 ? -18.406 6.376 15.636 1.00 67.62 112 PRO A N 1
ATOM 904 C CA . PRO A 1 112 ? -17.520 6.938 16.636 1.00 67.62 112 PRO A CA 1
ATOM 905 C C . PRO A 1 112 ? -18.381 7.331 17.831 1.00 67.62 112 PRO A C 1
ATOM 907 O O . PRO A 1 112 ? -19.381 8.052 17.697 1.00 67.62 112 PRO A O 1
ATOM 910 N N . LYS A 1 113 ? -18.044 6.780 18.998 1.00 72.62 113 LYS A N 1
ATOM 911 C CA . LYS A 1 113 ? -18.702 7.140 20.247 1.00 72.62 113 LYS A CA 1
ATOM 912 C C . LYS A 1 113 ? -18.474 8.642 20.401 1.00 72.62 113 LYS A C 1
ATOM 914 O O . LYS A 1 113 ? -17.329 9.084 20.410 1.00 72.62 113 LYS A O 1
ATOM 919 N N . ARG A 1 114 ? -19.549 9.439 20.416 1.00 69.19 114 ARG A N 1
ATOM 920 C CA . ARG A 1 114 ? -19.432 10.893 20.589 1.00 69.19 114 ARG A CA 1
ATOM 921 C C . ARG A 1 114 ? -18.723 11.128 21.922 1.00 69.19 114 ARG A C 1
ATOM 923 O O . ARG A 1 114 ? -19.316 10.856 22.963 1.00 69.19 114 ARG A O 1
ATOM 930 N N . SER A 1 115 ? -17.471 11.579 21.876 1.00 70.12 115 SER A N 1
ATOM 931 C CA . SER A 1 115 ? -16.778 12.070 23.064 1.00 70.12 115 SER A CA 1
ATOM 932 C C . SER A 1 115 ? -17.606 13.221 23.630 1.00 70.12 115 SER A C 1
ATOM 934 O O . SER A 1 115 ? -18.042 14.110 22.887 1.00 70.12 115 SER A O 1
ATOM 936 N N . SER A 1 116 ? -17.909 13.169 24.925 1.00 68.88 116 SER A N 1
ATOM 937 C CA . SER A 1 116 ? -18.526 14.296 25.612 1.00 68.88 116 SER A CA 1
ATOM 938 C C . SER A 1 116 ? -17.546 15.461 25.560 1.00 68.88 116 SER A C 1
ATOM 940 O O . SER A 1 116 ? -16.437 15.355 26.081 1.00 68.88 116 SER A O 1
ATOM 942 N N . ARG A 1 117 ? -17.946 16.566 24.929 1.00 67.12 117 ARG A N 1
ATOM 943 C CA . ARG A 1 117 ? -17.134 17.785 24.895 1.00 67.12 117 ARG A CA 1
ATOM 944 C C . ARG A 1 117 ? -16.881 18.246 26.328 1.00 67.12 117 ARG A C 1
ATOM 946 O O . ARG A 1 117 ? -17.834 18.369 27.098 1.00 67.12 117 ARG A O 1
ATOM 953 N N . LYS A 1 118 ? -15.624 18.523 26.672 1.00 68.25 118 LYS A N 1
ATOM 954 C CA . LYS A 1 118 ? -15.310 19.264 27.895 1.00 68.25 118 LYS A CA 1
ATOM 955 C C . LYS A 1 118 ? -15.791 20.701 27.703 1.00 68.25 118 LYS A C 1
ATOM 957 O O . LYS A 1 118 ? -15.403 21.359 26.742 1.00 68.25 118 LYS A O 1
ATOM 962 N N . ILE A 1 119 ? -16.681 21.154 28.580 1.00 74.62 119 ILE A N 1
ATOM 963 C CA . ILE A 1 119 ? -17.171 22.533 28.612 1.00 74.62 119 ILE A CA 1
ATOM 964 C C . ILE A 1 119 ? -16.585 23.167 29.867 1.00 74.62 119 ILE A C 1
ATOM 966 O O . ILE A 1 119 ? -16.885 22.725 30.974 1.00 74.62 119 ILE A O 1
ATOM 970 N N . TYR A 1 120 ? -15.749 24.184 29.687 1.00 69.38 120 TYR A N 1
ATOM 971 C CA . TYR A 1 120 ? -15.214 24.977 30.789 1.00 69.38 120 TYR A CA 1
ATOM 972 C C . TYR A 1 120 ? -16.191 26.116 31.090 1.00 69.38 120 TYR A C 1
ATOM 974 O O . TYR A 1 120 ? -16.507 26.923 30.217 1.00 69.38 120 TYR A O 1
ATOM 982 N N . LEU A 1 121 ? -16.718 26.149 32.313 1.00 79.25 121 LEU A N 1
ATOM 983 C CA . LEU A 1 121 ? -17.661 27.171 32.773 1.00 79.25 121 LEU A CA 1
ATOM 984 C C . LEU A 1 121 ? -16.901 28.257 33.535 1.00 79.25 121 LEU A C 1
ATOM 986 O O . LEU A 1 121 ? -16.986 28.315 34.757 1.00 79.25 121 LEU A O 1
ATOM 990 N N . TYR A 1 122 ? -16.160 29.096 32.811 1.00 77.00 122 TYR A N 1
ATOM 991 C CA . TYR A 1 122 ? -15.314 30.146 33.393 1.00 77.00 122 TYR A CA 1
ATOM 992 C C . TYR A 1 122 ? -16.069 31.069 34.359 1.00 77.00 122 TYR A C 1
ATOM 994 O O . TYR A 1 122 ? -15.560 31.382 35.427 1.00 77.00 122 TYR A O 1
ATOM 1002 N N . ASP A 1 123 ? -17.329 31.388 34.050 1.00 78.75 123 ASP A N 1
ATOM 1003 C CA . ASP A 1 123 ? -18.193 32.230 34.892 1.00 78.75 123 ASP A CA 1
ATOM 1004 C C . ASP A 1 123 ? -18.565 31.588 36.247 1.00 78.75 123 ASP A C 1
ATOM 1006 O O . ASP A 1 123 ? -19.189 32.229 37.089 1.00 78.75 123 ASP A O 1
ATOM 1010 N N . ARG A 1 124 ? -18.252 30.300 36.451 1.00 78.25 124 ARG A N 1
ATOM 1011 C CA . ARG A 1 124 ? -18.520 29.552 37.692 1.00 78.25 124 ARG A CA 1
ATOM 1012 C C . ARG A 1 124 ? -17.254 29.170 38.453 1.00 78.25 124 ARG A C 1
ATOM 1014 O O . ARG A 1 124 ? -17.360 28.487 39.469 1.00 78.25 124 ARG A O 1
ATOM 1021 N N . VAL A 1 125 ? -16.083 29.549 37.951 1.00 83.31 125 VAL A N 1
ATOM 1022 C CA . VAL A 1 125 ? -14.813 29.293 38.630 1.00 83.31 125 VAL A CA 1
ATOM 1023 C C . VAL A 1 125 ? -14.658 30.340 39.729 1.00 83.31 125 VAL A C 1
ATOM 1025 O O . VAL A 1 125 ? -14.744 31.537 39.464 1.00 83.31 125 VAL A O 1
ATOM 1028 N N . THR A 1 126 ? -14.502 29.884 40.969 1.00 87.38 126 THR A N 1
ATOM 1029 C CA . THR A 1 126 ? -14.184 30.749 42.112 1.00 87.38 126 THR A CA 1
ATOM 1030 C C . THR A 1 126 ? -12.732 31.207 42.035 1.00 87.38 126 THR A C 1
ATOM 1032 O O . THR A 1 126 ? -11.930 30.584 41.343 1.00 87.38 126 THR A O 1
ATOM 1035 N N . ASP A 1 127 ? -12.369 32.255 42.772 1.00 84.81 127 ASP A N 1
ATOM 1036 C CA . ASP A 1 127 ? -10.982 32.742 42.817 1.00 84.81 127 ASP A CA 1
ATOM 1037 C C . ASP A 1 127 ? -9.999 31.626 43.212 1.00 84.81 127 ASP A C 1
ATOM 1039 O O . ASP A 1 127 ? -8.986 31.436 42.544 1.00 84.81 127 ASP A O 1
ATOM 1043 N N . ASP A 1 128 ? -10.359 30.794 44.195 1.00 83.50 128 ASP A N 1
ATOM 1044 C CA . ASP A 1 128 ? -9.574 29.609 44.575 1.00 83.50 128 ASP A CA 1
ATOM 1045 C C . ASP A 1 128 ? -9.418 28.610 43.414 1.00 83.50 128 ASP A C 1
ATOM 1047 O O . ASP A 1 128 ? -8.347 28.049 43.200 1.00 83.50 128 ASP A O 1
ATOM 1051 N N . GLY A 1 129 ? -10.465 28.429 42.603 1.00 82.88 129 GLY A N 1
ATOM 1052 C CA . GLY A 1 129 ? -10.422 27.541 41.441 1.00 82.88 129 GLY A CA 1
ATOM 1053 C C . GLY A 1 129 ? -9.519 28.055 40.317 1.00 82.88 129 GLY A C 1
ATOM 1054 O O . GLY A 1 129 ? -9.009 27.259 39.529 1.00 82.88 129 GLY A O 1
ATOM 1055 N N . TRP A 1 130 ? -9.295 29.370 40.240 1.00 84.44 130 TRP A N 1
ATOM 1056 C CA . TRP A 1 130 ? -8.320 29.953 39.319 1.00 84.44 130 TRP A CA 1
ATOM 1057 C C . TRP A 1 130 ? -6.883 29.733 39.784 1.00 84.44 130 TRP A C 1
ATOM 1059 O O . TRP A 1 130 ? -6.018 29.495 38.943 1.00 84.44 130 TRP A O 1
ATOM 1069 N N . ILE A 1 131 ? -6.645 29.762 41.097 1.00 86.81 131 ILE A N 1
ATOM 1070 C CA . ILE A 1 131 ? -5.334 29.463 41.687 1.00 86.81 131 ILE A CA 1
ATOM 1071 C C . ILE A 1 131 ? -4.964 28.003 41.408 1.00 86.81 131 ILE A C 1
ATOM 1073 O O . ILE A 1 131 ? -3.901 27.737 40.850 1.00 86.81 131 ILE A O 1
ATOM 1077 N N . ASP A 1 132 ? -5.882 27.070 41.678 1.00 85.81 132 ASP A N 1
ATOM 1078 C CA . ASP A 1 132 ? -5.669 25.642 41.413 1.00 85.81 132 ASP A CA 1
ATOM 1079 C C . ASP A 1 132 ? -5.392 25.361 39.924 1.00 85.81 132 ASP A C 1
ATOM 1081 O O . ASP A 1 132 ? -4.561 24.518 39.573 1.00 85.81 132 ASP A O 1
ATOM 1085 N N . PHE A 1 133 ? -6.081 26.076 39.028 1.00 84.44 133 PHE A N 1
ATOM 1086 C CA . PHE A 1 133 ? -5.865 25.955 37.589 1.00 84.44 133 PHE A CA 1
ATOM 1087 C C . PHE A 1 133 ? -4.483 26.468 37.164 1.00 84.44 133 PHE A C 1
ATOM 1089 O O . PHE A 1 133 ? -3.809 25.807 36.372 1.00 84.44 133 PHE A O 1
ATOM 1096 N N . ASP A 1 134 ? -4.050 27.619 37.681 1.00 87.75 134 ASP A N 1
ATOM 1097 C CA . ASP A 1 134 ? -2.738 28.202 37.377 1.00 87.75 134 ASP A CA 1
ATOM 1098 C C . ASP A 1 134 ? -1.594 27.286 37.843 1.00 87.75 134 ASP A C 1
ATOM 1100 O O . ASP A 1 134 ? -0.652 27.017 37.091 1.00 87.75 134 ASP A O 1
ATOM 1104 N N . ASP A 1 135 ? -1.727 26.706 39.036 1.00 88.06 135 ASP A N 1
ATOM 1105 C CA . ASP A 1 135 ? -0.777 25.728 39.568 1.00 88.06 135 ASP A CA 1
ATOM 1106 C C . ASP A 1 135 ? -0.737 24.444 38.724 1.00 88.06 135 ASP A C 1
ATOM 1108 O O . ASP A 1 135 ? 0.339 23.892 38.458 1.00 88.06 135 ASP A O 1
ATOM 1112 N N . GLU A 1 136 ? -1.889 23.974 38.232 1.00 88.31 136 GLU A N 1
ATOM 1113 C CA . GLU A 1 136 ? -1.936 22.820 37.334 1.00 88.31 136 GLU A CA 1
ATOM 1114 C C . GLU A 1 136 ? -1.241 23.104 35.993 1.00 88.31 136 GLU A C 1
ATOM 1116 O O . GLU A 1 136 ? -0.524 22.235 35.479 1.00 88.31 136 GLU A O 1
ATOM 1121 N N . ILE A 1 137 ? -1.436 24.299 35.427 1.00 86.12 137 ILE A N 1
ATOM 1122 C CA . ILE A 1 137 ? -0.796 24.717 34.176 1.00 86.12 137 ILE A CA 1
ATOM 1123 C C . ILE A 1 137 ? 0.717 24.818 34.351 1.00 86.12 137 ILE A C 1
ATOM 1125 O O . ILE A 1 137 ? 1.444 24.251 33.535 1.00 86.12 137 ILE A O 1
ATOM 1129 N N . LYS A 1 138 ? 1.198 25.452 35.427 1.00 86.56 138 LYS A N 1
ATOM 1130 C CA . LYS A 1 138 ? 2.635 25.544 35.740 1.00 86.56 138 LYS A CA 1
ATOM 1131 C C . LYS A 1 138 ? 3.274 24.165 35.855 1.00 86.56 138 LYS A C 1
ATOM 1133 O O . LYS A 1 138 ? 4.246 23.880 35.163 1.00 86.56 138 LYS A O 1
ATOM 1138 N N . ARG A 1 139 ? 2.655 23.261 36.621 1.00 86.56 139 ARG A N 1
ATOM 1139 C CA . ARG A 1 139 ? 3.138 21.881 36.773 1.00 86.56 139 ARG A CA 1
ATOM 1140 C C . ARG A 1 139 ? 3.242 21.147 35.433 1.00 86.56 139 ARG A C 1
ATOM 1142 O O . ARG A 1 139 ? 4.195 20.406 35.210 1.00 86.56 139 ARG A O 1
ATOM 1149 N N . LYS A 1 140 ? 2.262 21.327 34.543 1.00 85.75 140 LYS A N 1
ATOM 1150 C CA . LYS A 1 140 ? 2.282 20.708 33.209 1.00 85.75 140 LYS A CA 1
ATOM 1151 C C . LYS A 1 140 ? 3.325 21.343 32.293 1.00 85.75 140 LYS A C 1
ATOM 1153 O O . LYS A 1 140 ? 3.969 20.627 31.537 1.00 85.75 140 LYS A O 1
ATOM 1158 N N . LEU A 1 141 ? 3.505 22.660 32.344 1.00 85.56 141 LEU A N 1
ATOM 1159 C CA . LEU A 1 141 ? 4.548 23.341 31.574 1.00 85.56 141 LEU A CA 1
ATOM 1160 C C . LEU A 1 141 ? 5.945 22.847 31.966 1.00 85.56 141 LEU A C 1
ATOM 1162 O O . LEU A 1 141 ? 6.747 22.562 31.075 1.00 85.56 141 LEU A O 1
ATOM 1166 N N . ASP A 1 142 ? 6.181 22.648 33.265 1.00 85.06 142 ASP A N 1
ATOM 1167 C CA . ASP A 1 142 ? 7.417 22.058 33.786 1.00 85.06 142 ASP A CA 1
ATOM 1168 C C . ASP A 1 142 ? 7.606 20.612 33.301 1.00 85.06 142 ASP A C 1
ATOM 1170 O O . ASP A 1 142 ? 8.685 20.250 32.833 1.00 85.06 142 ASP A O 1
ATOM 1174 N N . GLU A 1 143 ? 6.551 19.789 33.338 1.00 87.12 143 GLU A N 1
ATOM 1175 C CA . GLU A 1 143 ? 6.582 18.405 32.835 1.00 87.12 143 GLU A CA 1
ATOM 1176 C C . GLU A 1 143 ? 6.976 18.332 31.348 1.00 87.12 143 GLU A C 1
ATOM 1178 O O . GLU A 1 143 ? 7.692 17.418 30.933 1.00 87.12 143 GLU A O 1
ATOM 1183 N N . PHE A 1 144 ? 6.550 19.314 30.547 1.00 85.31 144 PHE A N 1
ATOM 1184 C CA . PHE A 1 144 ? 6.826 19.373 29.111 1.00 85.31 144 PHE A CA 1
ATOM 1185 C C . PHE A 1 144 ? 8.036 20.247 28.725 1.00 85.31 144 PHE A C 1
ATOM 1187 O O . PHE A 1 144 ? 8.324 20.359 27.533 1.00 85.31 144 PHE A O 1
ATOM 1194 N N . ASN A 1 145 ? 8.773 20.827 29.685 1.00 82.88 145 ASN A N 1
ATOM 1195 C CA . ASN A 1 145 ? 9.882 21.771 29.451 1.00 82.88 145 ASN A CA 1
ATOM 1196 C C . ASN A 1 145 ? 9.520 22.937 28.506 1.00 82.88 145 ASN A C 1
ATOM 1198 O O . ASN A 1 145 ? 10.339 23.375 27.693 1.00 82.88 145 ASN A O 1
ATOM 1202 N N . LEU A 1 146 ? 8.284 23.430 28.576 1.00 71.88 146 LEU A N 1
ATOM 1203 C CA . LEU A 1 146 ? 7.811 24.521 27.726 1.00 71.88 146 LEU A CA 1
ATOM 1204 C C . LEU A 1 146 ? 7.918 25.847 28.484 1.00 71.88 146 LEU A C 1
ATOM 1206 O O . LEU A 1 146 ? 7.315 26.010 29.540 1.00 71.88 146 LEU A O 1
ATOM 1210 N N . GLN A 1 147 ? 8.659 26.811 27.933 1.00 69.00 147 GLN A N 1
ATOM 1211 C CA . GLN A 1 147 ? 8.675 28.182 28.448 1.00 69.00 147 GLN A CA 1
ATOM 1212 C C . GLN A 1 147 ? 7.547 28.994 27.803 1.00 69.00 147 GLN A C 1
ATOM 1214 O O . GLN A 1 147 ? 7.367 28.962 26.584 1.00 69.00 147 GLN A O 1
ATOM 1219 N N . LEU A 1 148 ? 6.799 29.737 28.619 1.00 58.88 148 LEU A N 1
ATOM 1220 C CA . LEU A 1 148 ? 5.926 30.802 28.132 1.00 58.88 148 LEU A CA 1
ATOM 1221 C C . LEU A 1 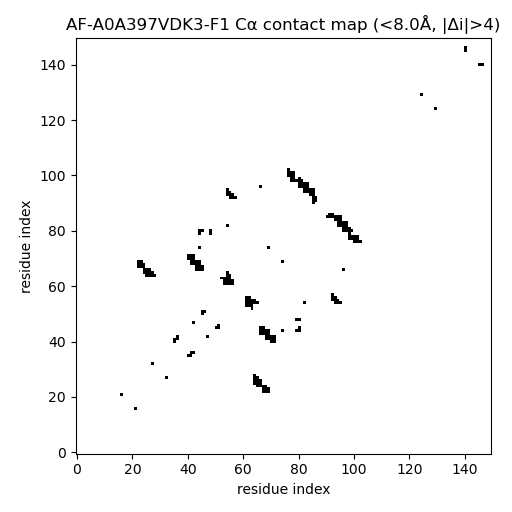148 ? 6.827 31.937 27.633 1.00 58.88 148 LEU A C 1
ATOM 1223 O O . LEU A 1 148 ? 7.545 32.541 28.424 1.00 58.88 148 LEU A O 1
ATOM 1227 N N . GLY A 1 149 ? 6.842 32.166 26.319 1.00 55.88 149 GLY A N 1
ATOM 1228 C CA . GLY A 1 149 ? 7.508 33.333 25.742 1.00 55.88 149 GLY A CA 1
ATOM 1229 C C . GLY A 1 149 ? 6.833 34.612 26.235 1.00 55.88 149 GLY A C 1
ATOM 1230 O O . GLY A 1 149 ? 5.603 34.687 26.206 1.00 55.88 149 GLY A O 1
ATOM 1231 N N . GLU A 1 150 ? 7.641 35.559 26.716 1.00 41.44 150 GLU A N 1
ATOM 1232 C CA . GLU A 1 150 ? 7.218 36.915 27.103 1.00 41.44 150 GLU A CA 1
ATOM 1233 C C . GLU A 1 150 ? 6.635 37.713 25.927 1.00 41.44 150 GLU A C 1
ATOM 1235 O O . GLU A 1 150 ? 7.135 37.563 24.784 1.00 41.44 150 GLU A O 1
#

Sequence (150 aa):
MTETKWPESTTPPLSLTNPLYKIYTANCDKETAITREAKSGQTSLLDFHDIEEHKWSRQDTKSQIDDIWTSYTILLNFTSPILISANEITNSDHKILTTEWNTGINRTLQRPKRSSRKIYLYDRVTDDGWIDFDDEIKRKLDEFNLQLGE

Nearest PDB structures (foldseek):
  2v0s-assembly1_A  TM=7.839E-01  e=1.613E-03  Homo sapiens
  6fke-assembly1_A  TM=7.644E-01  e=5.977E-02  Neisseria meningitidis MC58
  2jc4-assembly1_A  TM=7.345E-01  e=5.977E-02  Neisseria meningitidis
  1wdu-assembly1_A  TM=6.877E-01  e=2.504E-01  Bombyx mori
  7pua-assembly1_DH  TM=1.995E-01  e=5.639E+00  Trypanosoma brucei brucei

Foldseek 3Di:
DDFDDDDDPPDDPPPVDDVVDDKDWFQDDPVRQVVCCVPVQKHWLCVVLVPPDFFADDDPDTHNRTTTIDHPVQSVQKDRWDWADCCVPPNDSGTDIDIDGNPVDPPPPDDPDPDDDDGDPVVPQDPVNVVVVVVVVVVVCVVVVHDDDD

Secondary structure (DSSP, 8-state):
-----PPP----------TT---EE----HHHHHHHHHHHSEEEHHHHTT----SEEETTEEE----EEEEGGGGGGBPPPEEE--TTTT--SBPEEE--B--------PPPP-PPPP---GGG--HHHHHHHHHHHHHHHHHTT-----

Mean predicted aligned error: 17.16 Å

Solvent-accessible surface area (backbone atoms only — not comparable to full-atom values): 9837 Å² total; per-residue (Å²): 140,85,86,85,82,78,78,74,82,78,73,67,83,82,63,87,68,53,92,89,56,85,82,52,77,53,79,54,55,75,68,59,45,55,55,40,36,76,72,69,52,33,42,48,54,41,72,75,63,70,57,83,76,65,39,34,55,57,93,96,47,71,40,68,47,81,54,55,47,41,43,68,91,54,50,88,34,43,48,79,69,43,82,39,81,22,57,89,78,72,65,41,60,44,43,45,80,44,66,52,75,62,76,85,72,80,72,77,75,74,75,77,76,80,76,81,76,88,79,83,60,70,96,72,57,48,74,69,54,51,52,55,48,53,54,51,50,51,54,49,30,62,77,68,73,53,78,83,79,131

pLDDT: mean 72.31, std 15.66, range [38.38, 92.19]

Radius of gyration: 26.34 Å; Cα contacts (8 Å, |Δi|>4): 123; chains: 1; bounding box: 41×56×66 Å

Organism: NCBI:txid44941